Protein AF-A0A8T1EBF2-F1 (afdb_monomer)

Radius of gyration: 16.44 Å; Cα contacts (8 Å, |Δi|>4): 51; chains: 1; bounding box: 41×12×39 Å

Organism: NCBI:txid29920

pLDDT: mean 86.05, std 13.31, range [43.62, 98.31]

Secondary structure (DSSP, 8-state):
----SS----PPPTT--PPPEEEEEEEEE-TTS-EEEEEEEEEE-GGG--

Foldseek 3Di:
DDDPPPDDDDDDDPPDDDFDKDKDWDFDADPVRHTPDTDIDIGTPCVPPD

Sequence (50 aa):
MRLRGVFRAAKLPNGQRAIGTKWVFKIKRKADGSIEKYKARLVAKGFKQK

Structure (mmCIF, N/CA/C/O backbone):
data_AF-A0A8T1EBF2-F1
#
_entry.id   AF-A0A8T1EBF2-F1
#
loop_
_atom_site.group_PDB
_atom_site.id
_atom_site.type_symbol
_atom_site.label_atom_id
_atom_site.label_alt_id
_atom_site.label_comp_id
_atom_site.label_asym_id
_atom_site.label_entity_id
_atom_site.label_seq_id
_atom_site.pdbx_PDB_ins_code
_atom_site.Cartn_x
_atom_site.Cartn_y
_atom_site.Cartn_z
_atom_site.occupancy
_atom_site.B_iso_or_equiv
_atom_site.auth_seq_id
_atom_site.auth_comp_id
_atom_site.auth_asym_id
_atom_site.auth_atom_id
_atom_site.pdbx_PDB_model_num
ATOM 1 N N . MET A 1 1 ? -21.651 2.002 0.457 1.00 46.25 1 MET A N 1
ATOM 2 C CA . MET A 1 1 ? -20.477 2.197 -0.426 1.00 46.25 1 MET A CA 1
ATOM 3 C C . MET A 1 1 ? -19.979 0.823 -0.870 1.00 46.25 1 MET A C 1
ATOM 5 O O . MET A 1 1 ? -19.460 0.076 -0.049 1.00 46.25 1 MET A O 1
ATOM 9 N N . ARG A 1 2 ? -20.256 0.417 -2.116 1.00 43.62 2 ARG A N 1
ATOM 10 C CA . ARG A 1 2 ? -19.935 -0.929 -2.623 1.00 43.62 2 ARG A CA 1
ATOM 11 C C . ARG A 1 2 ? -18.464 -0.946 -3.046 1.00 43.62 2 ARG A C 1
ATOM 13 O O . ARG A 1 2 ? -18.116 -0.454 -4.114 1.00 43.62 2 ARG A O 1
ATOM 20 N N . LEU A 1 3 ? -17.591 -1.441 -2.172 1.00 60.19 3 LEU A N 1
ATOM 21 C CA . LEU A 1 3 ? -16.187 -1.667 -2.506 1.00 60.19 3 LEU A CA 1
ATOM 22 C C . LEU A 1 3 ? -16.142 -2.835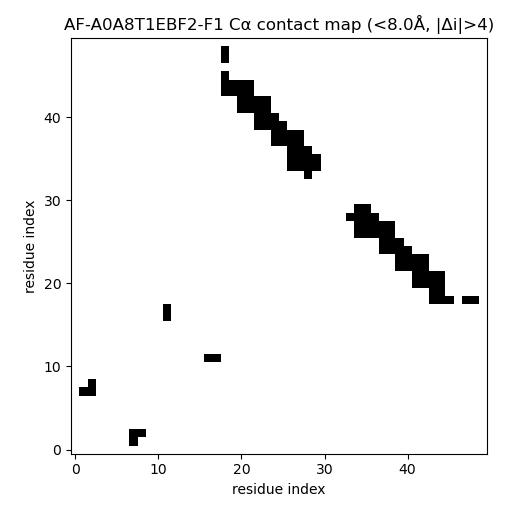 -3.499 1.00 60.19 3 LEU A C 1
ATOM 24 O O . LEU A 1 3 ? -16.724 -3.889 -3.253 1.00 60.19 3 LEU A O 1
ATOM 28 N N . ARG A 1 4 ? -15.545 -2.605 -4.670 1.00 61.88 4 ARG A N 1
ATOM 29 C CA . ARG A 1 4 ? -15.498 -3.530 -5.811 1.00 61.88 4 ARG A CA 1
ATOM 30 C C . ARG A 1 4 ? -14.937 -4.895 -5.398 1.00 61.88 4 ARG A C 1
ATOM 32 O O . ARG A 1 4 ? -13.724 -5.017 -5.400 1.00 61.88 4 ARG A O 1
ATOM 39 N N . GLY A 1 5 ? -15.776 -5.869 -5.022 1.00 70.94 5 GLY A N 1
ATOM 40 C CA . GLY A 1 5 ? -15.498 -7.316 -4.867 1.00 70.94 5 GLY A CA 1
ATOM 41 C C . GLY A 1 5 ? -14.359 -7.780 -3.937 1.00 70.94 5 GLY A C 1
ATOM 42 O O . GLY A 1 5 ? -14.337 -8.941 -3.552 1.00 70.94 5 GLY A O 1
ATOM 43 N N . VAL A 1 6 ? -13.432 -6.901 -3.566 1.00 78.81 6 VAL A N 1
ATOM 44 C CA . VAL A 1 6 ? -12.138 -7.206 -2.944 1.00 78.81 6 VAL A CA 1
ATOM 45 C C . VAL A 1 6 ? -12.184 -6.942 -1.440 1.00 78.81 6 VAL A C 1
ATOM 47 O O . VAL A 1 6 ? -11.558 -7.658 -0.668 1.00 78.81 6 VAL A O 1
ATOM 50 N N . PHE A 1 7 ? -12.961 -5.947 -1.003 1.00 75.19 7 PHE A N 1
ATOM 51 C CA . PHE A 1 7 ? -13.118 -5.601 0.409 1.00 75.19 7 PHE A CA 1
ATOM 52 C C . PHE A 1 7 ? -14.591 -5.430 0.763 1.00 75.19 7 PHE A C 1
ATOM 54 O O . PHE A 1 7 ? -15.387 -4.961 -0.048 1.00 75.19 7 PHE A O 1
ATOM 61 N N . ARG A 1 8 ? -14.947 -5.779 1.999 1.00 81.75 8 ARG A N 1
ATOM 62 C CA . ARG A 1 8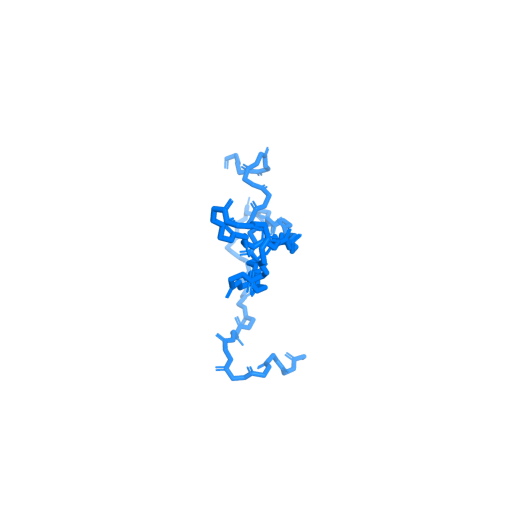 ? -16.266 -5.515 2.581 1.00 81.75 8 ARG A CA 1
ATOM 63 C C . ARG A 1 8 ? -16.087 -4.572 3.764 1.00 81.75 8 ARG A C 1
ATOM 65 O O . ARG A 1 8 ? -15.152 -4.734 4.542 1.00 81.75 8 ARG A O 1
ATOM 72 N N . ALA A 1 9 ? -16.957 -3.573 3.876 1.00 81.69 9 ALA A N 1
ATOM 73 C CA . ALA A 1 9 ? -16.982 -2.715 5.053 1.00 81.69 9 ALA A CA 1
ATOM 74 C C . ALA A 1 9 ? -17.481 -3.525 6.261 1.00 81.69 9 ALA A C 1
ATOM 76 O O . ALA A 1 9 ? -18.430 -4.297 6.130 1.00 81.69 9 ALA A O 1
ATOM 77 N N . ALA A 1 10 ? -16.852 -3.336 7.418 1.00 85.56 10 ALA A N 1
ATOM 78 C CA . ALA A 1 10 ? -17.235 -3.964 8.679 1.00 85.56 10 ALA A CA 1
ATOM 79 C C . ALA A 1 10 ? -17.428 -2.893 9.759 1.00 85.56 10 ALA A C 1
ATOM 81 O O . ALA A 1 10 ? -16.850 -1.806 9.672 1.00 85.56 10 ALA A O 1
ATOM 82 N N . LYS A 1 11 ? -18.253 -3.193 10.770 1.00 89.62 11 LYS A N 1
ATOM 83 C CA . LYS A 1 11 ? -18.394 -2.331 11.950 1.00 89.62 11 LYS A CA 1
ATOM 84 C C . LYS A 1 11 ? -17.129 -2.426 12.806 1.00 89.62 11 LYS A C 1
ATOM 86 O O . LYS A 1 11 ? -16.554 -3.503 12.942 1.00 89.62 11 LYS A O 1
ATOM 91 N N . LEU A 1 12 ? -16.712 -1.298 13.376 1.00 88.94 12 LEU A N 1
ATOM 92 C CA . LEU A 1 12 ? -15.621 -1.265 14.347 1.00 88.94 12 LEU A CA 1
ATOM 93 C C . LEU A 1 12 ? -16.044 -1.962 15.648 1.00 88.94 12 LEU A C 1
ATOM 95 O O . LEU A 1 12 ? -17.170 -1.737 16.096 1.00 88.94 12 LEU A O 1
ATOM 99 N N . PRO A 1 13 ? -15.165 -2.768 16.266 1.00 88.88 13 PRO A N 1
ATOM 100 C CA . PRO A 1 13 ? -15.391 -3.278 17.613 1.00 88.88 13 PRO A CA 1
ATOM 101 C C . PRO A 1 13 ? -15.519 -2.137 18.631 1.00 88.88 13 PRO A C 1
ATOM 103 O O . PRO A 1 13 ? -14.894 -1.082 18.479 1.00 88.88 13 PRO A O 1
ATOM 106 N N . ASN A 1 14 ? -16.300 -2.356 19.691 1.00 90.38 14 ASN A N 1
ATOM 107 C CA . ASN A 1 14 ? -16.484 -1.364 20.751 1.00 90.38 14 ASN A CA 1
ATOM 108 C C . ASN A 1 14 ? -15.140 -0.980 21.389 1.00 90.38 14 ASN A C 1
ATOM 110 O O . ASN A 1 14 ? -14.302 -1.835 21.667 1.00 90.38 14 ASN A O 1
ATOM 114 N N . GLY A 1 15 ? -14.937 0.322 21.605 1.00 87.88 15 GLY A N 1
ATOM 115 C CA . GLY A 1 15 ? -13.707 0.866 22.190 1.00 87.88 15 GLY A CA 1
ATOM 116 C C . GLY A 1 15 ? -12.513 0.962 21.232 1.00 87.88 15 GLY A C 1
ATOM 117 O O . GLY A 1 15 ? -11.488 1.524 21.614 1.00 87.88 15 GLY A O 1
ATOM 118 N N . GLN A 1 16 ? -12.625 0.481 19.987 1.00 85.94 16 GLN A N 1
ATOM 119 C CA . GLN A 1 16 ? -11.543 0.572 19.003 1.00 85.94 16 GLN A CA 1
ATOM 120 C C . GLN A 1 16 ? -11.649 1.808 18.105 1.00 85.94 16 GLN A C 1
ATOM 122 O O . GLN A 1 16 ? -12.724 2.341 17.831 1.00 85.94 16 GLN A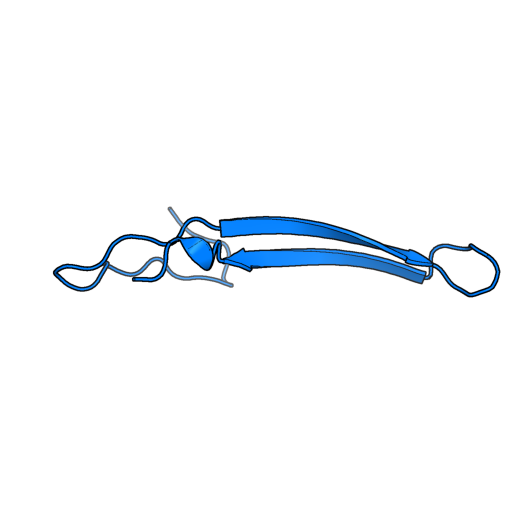 O 1
ATOM 127 N N . ARG A 1 17 ? -10.494 2.251 17.599 1.00 85.38 17 ARG A N 1
ATOM 128 C CA . ARG A 1 17 ? -10.379 3.349 16.632 1.00 85.38 17 ARG A CA 1
ATOM 129 C C . ARG A 1 17 ? -9.980 2.804 15.267 1.00 85.38 17 ARG A C 1
ATOM 131 O O . ARG A 1 17 ? -9.112 1.943 15.165 1.00 85.38 17 ARG A O 1
ATOM 138 N N . ALA A 1 18 ? -10.570 3.353 14.209 1.00 86.56 18 ALA A N 1
ATOM 139 C CA . ALA A 1 18 ? -10.197 2.997 12.846 1.00 86.56 18 ALA A CA 1
ATOM 140 C C . ALA A 1 18 ? -8.736 3.366 12.561 1.00 86.56 18 ALA A C 1
ATOM 142 O O . ALA A 1 18 ? -8.319 4.513 12.750 1.00 86.56 18 ALA A O 1
ATOM 143 N N . ILE A 1 19 ? -7.965 2.405 12.050 1.00 88.38 19 ILE A N 1
ATOM 144 C CA . ILE A 1 19 ? -6.606 2.660 11.579 1.00 88.38 19 ILE A CA 1
ATOM 145 C C . ILE A 1 19 ? -6.694 3.245 10.171 1.00 88.38 19 ILE A C 1
ATOM 147 O O . ILE A 1 19 ? -7.234 2.633 9.250 1.00 88.38 19 ILE A O 1
ATOM 151 N N . GLY A 1 20 ? -6.140 4.443 9.991 1.00 88.12 20 GLY A N 1
ATOM 152 C CA . GLY A 1 20 ? -6.036 5.044 8.665 1.00 88.12 20 GLY A CA 1
ATOM 153 C C . GLY A 1 20 ? -5.133 4.211 7.752 1.00 88.12 20 GLY A C 1
ATOM 154 O O . GLY A 1 20 ? -4.128 3.661 8.195 1.00 88.12 20 GLY A O 1
ATOM 155 N N . THR A 1 21 ? -5.442 4.155 6.463 1.00 90.62 21 THR A N 1
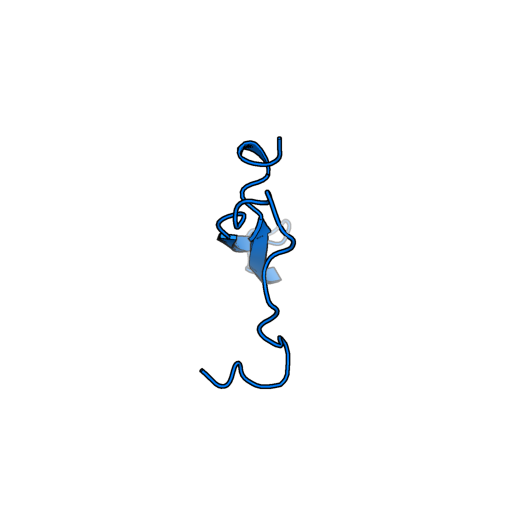ATOM 156 C CA . THR A 1 21 ? -4.601 3.490 5.458 1.00 90.62 21 THR A CA 1
ATOM 157 C C . THR A 1 21 ? -3.877 4.518 4.588 1.00 90.62 21 THR A C 1
ATOM 159 O O . THR A 1 21 ? -4.192 5.712 4.599 1.00 90.62 21 THR A O 1
ATOM 162 N N . LYS A 1 22 ? -2.842 4.083 3.867 1.00 91.38 22 LYS A N 1
ATOM 163 C CA . LYS A 1 22 ? -2.219 4.860 2.789 1.00 91.38 22 LYS A CA 1
ATOM 164 C C . LYS A 1 22 ? -1.816 3.949 1.638 1.00 91.38 22 LYS A C 1
ATOM 166 O O . LYS A 1 22 ? -1.476 2.7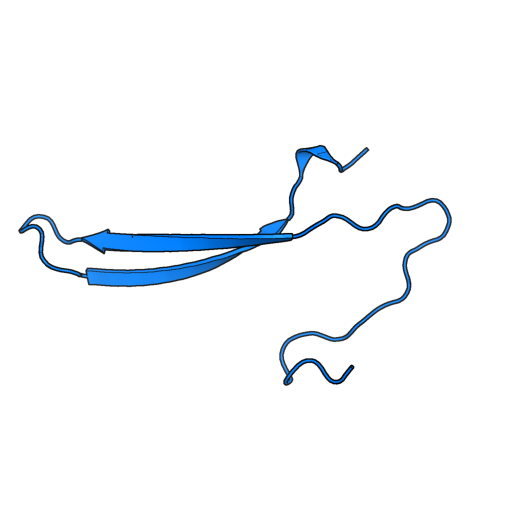87 1.856 1.00 91.38 22 LYS A O 1
ATOM 171 N N . TRP A 1 23 ? -1.796 4.493 0.430 1.00 93.31 23 TRP A N 1
ATOM 172 C CA . TRP A 1 23 ? -1.194 3.822 -0.715 1.00 93.31 23 TRP A CA 1
ATOM 173 C C . TRP A 1 23 ? 0.316 4.053 -0.737 1.00 93.31 23 TRP A C 1
ATOM 175 O O . TRP A 1 23 ? 0.797 5.153 -0.472 1.00 93.31 23 TRP A O 1
ATOM 185 N N . VAL A 1 24 ? 1.066 2.998 -1.038 1.00 94.19 24 VAL A N 1
ATOM 186 C CA . VAL A 1 24 ? 2.508 3.040 -1.281 1.00 94.19 24 VAL A CA 1
ATOM 187 C C . VAL A 1 24 ? 2.754 2.598 -2.711 1.00 94.19 24 VAL A C 1
ATOM 189 O O . VAL A 1 24 ? 2.488 1.446 -3.065 1.00 94.19 24 VAL A O 1
ATOM 192 N N . PHE A 1 25 ? 3.297 3.517 -3.503 1.00 96.25 25 PHE A N 1
ATOM 193 C CA . PHE A 1 25 ? 3.698 3.287 -4.883 1.00 96.25 25 PHE A CA 1
ATOM 194 C C . PHE A 1 25 ? 5.216 3.136 -4.952 1.00 96.25 25 PHE A C 1
ATOM 196 O O . PHE A 1 25 ? 5.954 3.878 -4.304 1.00 96.25 25 PHE A O 1
ATOM 203 N N . LYS A 1 26 ? 5.693 2.147 -5.706 1.00 96.88 26 LYS A N 1
ATOM 204 C CA . LYS A 1 26 ? 7.119 1.929 -5.956 1.00 96.88 26 LYS A CA 1
ATOM 205 C C . LYS A 1 26 ? 7.322 1.392 -7.364 1.00 96.88 26 LYS A C 1
ATOM 207 O O . LYS A 1 26 ? 6.668 0.430 -7.754 1.00 96.88 26 LYS A O 1
ATOM 212 N N . ILE A 1 27 ? 8.275 1.962 -8.087 1.00 97.56 27 ILE A N 1
ATOM 213 C CA . ILE A 1 27 ? 8.777 1.389 -9.336 1.00 97.56 27 ILE A CA 1
ATOM 214 C C . ILE A 1 27 ? 9.932 0.456 -8.968 1.00 97.56 27 ILE A C 1
ATOM 216 O O . ILE A 1 27 ? 10.879 0.867 -8.297 1.00 97.56 27 ILE A O 1
ATOM 220 N N . LYS A 1 28 ? 9.829 -0.816 -9.344 1.00 97.56 28 LYS A N 1
ATOM 221 C CA . LYS A 1 28 ? 10.948 -1.757 -9.331 1.00 97.56 28 LYS A CA 1
ATOM 222 C C . LYS A 1 28 ? 11.694 -1.626 -10.652 1.00 97.56 28 LYS A C 1
ATOM 224 O O . LYS A 1 28 ? 11.057 -1.623 -11.705 1.00 97.56 28 LYS A O 1
ATOM 229 N N . ARG A 1 29 ? 13.015 -1.506 -10.578 1.00 98.31 29 ARG A N 1
ATOM 230 C CA . ARG A 1 29 ? 13.910 -1.427 -11.732 1.00 98.31 29 ARG A CA 1
ATOM 231 C C . ARG A 1 29 ? 14.838 -2.636 -11.740 1.00 98.31 29 ARG A C 1
ATOM 233 O O . ARG A 1 29 ? 15.161 -3.148 -10.668 1.00 98.31 29 ARG A O 1
ATOM 240 N N . LYS A 1 30 ? 15.238 -3.069 -12.932 1.00 97.56 30 LYS A N 1
ATOM 241 C CA . LYS A 1 30 ? 16.278 -4.080 -13.135 1.00 97.56 30 LYS A CA 1
ATOM 242 C C . LYS A 1 30 ? 17.668 -3.469 -12.903 1.00 97.56 30 LYS A C 1
ATOM 244 O O . LYS A 1 30 ? 17.793 -2.257 -12.723 1.00 97.56 30 LYS A O 1
ATOM 249 N N . ALA A 1 31 ? 18.705 -4.306 -12.925 1.00 97.50 31 ALA A N 1
ATOM 250 C CA . ALA A 1 31 ? 20.097 -3.866 -12.786 1.00 97.50 31 ALA A CA 1
ATOM 251 C C . ALA A 1 31 ? 20.529 -2.880 -13.891 1.00 97.50 31 ALA A C 1
ATOM 253 O O . ALA A 1 31 ? 21.304 -1.972 -13.624 1.00 97.50 31 ALA A O 1
ATOM 254 N N . ASP A 1 32 ? 19.963 -3.010 -15.095 1.00 97.00 32 ASP A N 1
ATOM 255 C CA . ASP A 1 32 ? 20.175 -2.101 -16.233 1.00 97.00 32 ASP A CA 1
ATOM 256 C C . ASP A 1 32 ? 19.402 -0.766 -16.122 1.00 97.00 32 ASP A C 1
ATOM 258 O O . ASP A 1 32 ? 19.464 0.074 -17.015 1.00 97.00 32 ASP A O 1
ATOM 262 N N . GLY A 1 33 ? 18.638 -0.562 -15.042 1.00 96.00 33 GLY A N 1
ATOM 263 C CA . GLY A 1 33 ? 17.829 0.636 -14.813 1.00 96.00 33 GLY A CA 1
ATOM 264 C C . GLY A 1 33 ? 16.451 0.636 -15.486 1.00 96.00 33 GLY A C 1
ATOM 265 O O . GLY A 1 33 ? 15.621 1.491 -15.155 1.00 96.00 33 GLY A O 1
ATOM 266 N N . SER A 1 34 ? 16.155 -0.332 -16.359 1.00 97.81 34 SER A N 1
ATOM 267 C CA . SER A 1 34 ? 14.842 -0.473 -16.996 1.00 97.81 34 SER A CA 1
ATOM 268 C C . SER A 1 34 ? 13.754 -0.833 -15.979 1.00 97.81 34 SER A C 1
ATOM 270 O O . SER A 1 34 ? 14.013 -1.383 -14.903 1.00 97.81 34 SER A O 1
ATOM 272 N N . ILE A 1 35 ? 12.502 -0.492 -16.291 1.00 97.94 35 ILE A N 1
ATOM 273 C CA . ILE A 1 35 ? 11.377 -0.740 -15.387 1.00 97.94 35 ILE A CA 1
ATOM 274 C C . ILE A 1 35 ? 11.032 -2.228 -15.403 1.00 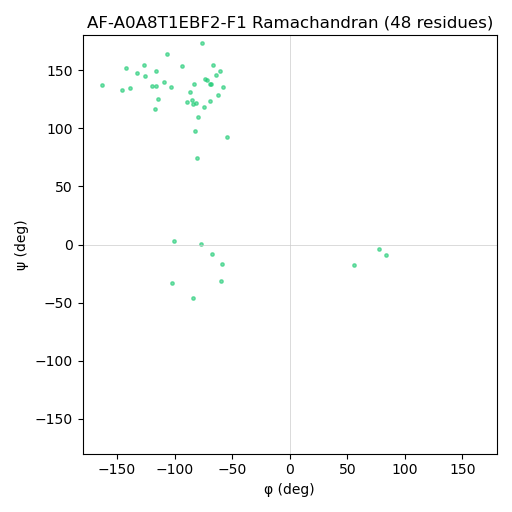97.94 35 ILE A C 1
ATOM 276 O O . ILE A 1 35 ? 10.621 -2.783 -16.415 1.00 97.94 35 ILE A O 1
ATOM 280 N N . GLU A 1 36 ? 11.152 -2.863 -14.243 1.00 97.94 36 GLU A N 1
ATOM 281 C CA . GLU A 1 36 ? 10.737 -4.246 -14.036 1.00 97.94 36 GLU A CA 1
ATOM 282 C C . GLU A 1 36 ? 9.238 -4.318 -13.717 1.00 97.94 36 GLU A C 1
ATOM 284 O O . GLU A 1 36 ? 8.517 -5.166 -14.240 1.00 97.94 36 GLU A O 1
ATOM 289 N N . LYS A 1 37 ? 8.754 -3.452 -12.812 1.00 97.94 37 LYS A N 1
ATOM 290 C CA . LYS A 1 37 ? 7.370 -3.512 -12.319 1.00 97.94 37 LYS A CA 1
ATOM 291 C C . LYS A 1 37 ? 6.927 -2.226 -11.634 1.00 97.94 37 LYS A C 1
ATOM 293 O O . LYS A 1 37 ? 7.611 -1.718 -10.747 1.00 97.94 37 LYS A O 1
ATOM 298 N N . TYR A 1 38 ? 5.707 -1.788 -11.920 1.00 97.44 38 TYR A N 1
ATOM 299 C CA . TYR A 1 38 ? 4.995 -0.822 -11.086 1.00 97.44 38 TYR A CA 1
ATOM 300 C C . TYR A 1 38 ? 4.295 -1.559 -9.943 1.00 97.44 38 TYR A C 1
ATOM 302 O O . TYR A 1 38 ? 3.495 -2.466 -10.162 1.00 97.44 38 TYR A O 1
ATOM 310 N N . LYS A 1 39 ? 4.619 -1.209 -8.699 1.00 96.69 39 LYS A N 1
ATOM 311 C CA . LYS A 1 39 ? 4.079 -1.847 -7.496 1.00 96.69 39 LYS A CA 1
ATOM 312 C C . LYS A 1 39 ? 3.232 -0.849 -6.714 1.00 96.69 39 LYS A C 1
ATOM 314 O O . LYS A 1 39 ? 3.735 0.195 -6.308 1.00 96.69 39 LYS A O 1
ATOM 319 N N . ALA A 1 40 ? 1.986 -1.218 -6.429 1.00 96.06 40 ALA A N 1
ATOM 320 C CA . ALA A 1 40 ? 1.094 -0.498 -5.524 1.00 96.06 40 ALA A CA 1
ATOM 321 C C . ALA A 1 40 ? 0.693 -1.410 -4.356 1.00 96.06 40 ALA A C 1
ATOM 323 O O . ALA A 1 40 ? 0.414 -2.592 -4.553 1.00 96.06 40 ALA A O 1
ATOM 324 N N . ARG A 1 41 ? 0.698 -0.882 -3.129 1.00 93.69 41 ARG A N 1
ATOM 325 C CA . ARG A 1 41 ? 0.209 -1.584 -1.931 1.00 93.69 41 ARG A CA 1
ATOM 326 C C . ARG A 1 41 ? -0.590 -0.633 -1.050 1.00 93.69 41 ARG A C 1
ATOM 328 O O . ARG A 1 41 ? -0.122 0.471 -0.782 1.00 93.69 41 ARG A O 1
ATOM 335 N N . LEU A 1 42 ? -1.742 -1.081 -0.561 1.00 92.25 42 LEU A N 1
ATOM 336 C CA . LEU A 1 42 ? -2.464 -0.411 0.516 1.00 92.25 42 LEU A CA 1
ATOM 337 C C . LEU A 1 42 ? -1.886 -0.891 1.853 1.00 92.25 42 LEU A C 1
ATOM 339 O O . LEU A 1 42 ? -1.816 -2.094 2.089 1.00 92.25 42 LEU A O 1
ATOM 343 N N . VAL A 1 43 ? -1.438 0.030 2.707 1.00 91.44 43 VAL A N 1
ATOM 344 C CA . VAL A 1 43 ? -0.838 -0.298 4.011 1.00 91.44 43 VAL A CA 1
ATOM 345 C C . VAL A 1 43 ? -1.552 0.433 5.143 1.00 91.44 43 VAL A C 1
ATOM 347 O O . VAL A 1 43 ? -1.981 1.579 4.983 1.00 91.44 43 VAL A O 1
ATOM 350 N N . ALA A 1 44 ? -1.660 -0.220 6.298 1.00 91.31 44 ALA A N 1
ATOM 351 C CA . ALA A 1 44 ? -2.174 0.389 7.518 1.00 91.31 44 ALA A CA 1
ATOM 352 C C . ALA A 1 44 ? -1.144 1.361 8.123 1.00 91.31 44 ALA A C 1
ATOM 354 O O . ALA A 1 44 ? 0.062 1.108 8.111 1.00 91.31 44 ALA A O 1
ATOM 355 N N . LYS A 1 45 ? -1.613 2.484 8.674 1.00 87.88 45 LYS 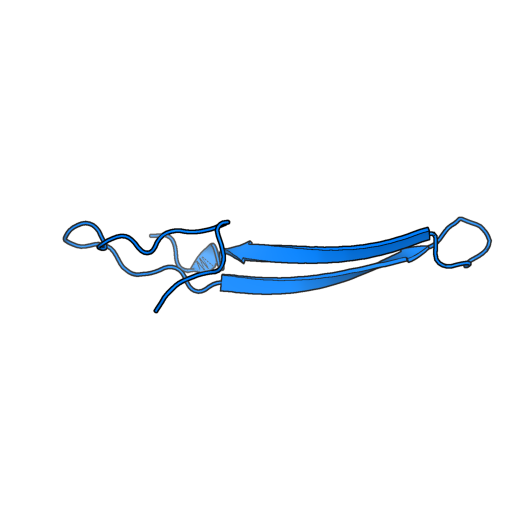A N 1
ATOM 356 C CA . LYS A 1 45 ? -0.801 3.434 9.447 1.00 87.88 45 LYS A CA 1
ATOM 357 C C . LYS A 1 45 ? -0.635 2.907 10.883 1.00 87.88 45 LYS A C 1
ATOM 359 O O . LYS A 1 45 ? -1.284 3.397 11.802 1.00 87.88 45 LYS A O 1
ATOM 364 N N . GLY A 1 46 ? 0.216 1.891 11.051 1.00 80.06 46 GLY A N 1
ATOM 365 C CA . GLY A 1 46 ? 0.369 1.110 12.294 1.00 80.06 46 GLY A CA 1
ATOM 366 C C . GLY A 1 46 ? 0.771 1.895 13.550 1.00 80.06 46 GLY A C 1
ATOM 367 O O . GLY A 1 46 ? 0.526 1.435 14.652 1.00 80.06 46 GLY A O 1
ATOM 368 N N . PHE A 1 47 ? 1.283 3.122 13.418 1.00 75.75 47 PHE A N 1
ATOM 369 C CA . PHE A 1 47 ? 1.620 3.991 14.557 1.00 75.75 47 PHE A CA 1
ATOM 370 C C . PHE A 1 47 ? 0.405 4.479 15.370 1.00 75.75 47 PHE A C 1
ATOM 372 O O . PHE A 1 47 ? 0.573 5.129 16.396 1.00 75.75 47 PHE A O 1
ATOM 379 N N . LYS A 1 48 ?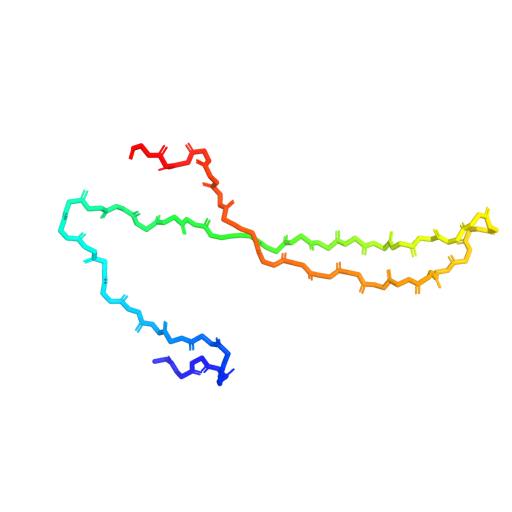 -0.824 4.220 14.900 1.00 67.31 48 LYS A N 1
ATOM 380 C CA . LYS A 1 48 ? -2.066 4.512 15.637 1.00 67.31 48 LYS A CA 1
ATOM 381 C C . LYS A 1 48 ? -2.678 3.282 16.313 1.00 67.31 48 LYS A C 1
ATOM 383 O O . LYS A 1 48 ? -3.768 3.396 16.867 1.00 67.31 48 LYS A O 1
ATOM 388 N N . GLN A 1 49 ? -2.020 2.128 16.229 1.00 68.38 49 GLN A N 1
ATOM 389 C CA . GLN A 1 49 ? -2.445 0.914 16.912 1.00 68.38 49 GLN A CA 1
ATOM 390 C C . GLN A 1 49 ? -1.985 1.018 18.372 1.00 68.38 49 GLN A C 1
ATOM 392 O O . GLN A 1 49 ? -0.786 1.051 18.635 1.00 68.38 49 GLN A O 1
ATOM 397 N N . LYS A 1 50 ? -2.943 1.182 19.286 1.00 62.34 50 LYS A N 1
ATOM 398 C CA . LYS A 1 50 ? -2.742 1.205 20.738 1.00 62.34 50 LYS A CA 1
ATOM 399 C C . LYS A 1 50 ? -3.362 -0.049 21.328 1.00 62.34 50 LYS A C 1
ATOM 401 O O . LYS A 1 50 ? -4.413 -0.455 20.777 1.00 62.34 50 LYS A O 1
#

Nearest PDB structures (foldseek):
  8rha-assembly1_A  TM=3.954E-01  e=1.145E+00  Homo sapiens
  3lz8-assembly1_B  TM=5.845E-01  e=7.852E+00  Klebsiella pneumoniae subsp. pneumoniae MGH 78578
  8c6j-assembly1_S  TM=5.066E-01  e=9.583E+00  Homo sapiens

Solvent-accessible surface area (backbone atoms only — not comparable to full-atom values): 3585 Å² total; per-residue (Å²): 134,87,52,82,93,78,56,78,94,76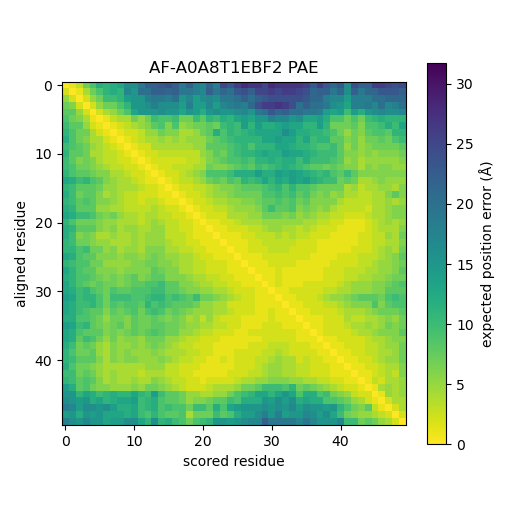,84,77,60,91,96,62,77,87,70,55,71,46,82,46,77,46,77,42,58,45,97,90,65,50,81,68,41,85,42,78,44,83,42,73,48,64,90,69,71,125

InterPro domains:
  IPR013103 Reverse transcriptase, RNA-dependent DNA polymerase [PF07727] (6-49)

Mean predicted aligned error: 6.97 Å